Protein AF-A0A2V5WEQ3-F1 (afdb_monomer_lite)

Secondary structure (DSSP, 8-state):
-----------HHHHHHHHHHHHHHHHHTT-SS--HHHHHH-EEEEEEE-GGG---SS-SS---EEEEEE--TTSS-HHHHHHHHHHHHHHHHHHHHHHHTTTS-EEEEEEE--THHHHHHTS--

Structure (mmCIF, N/CA/C/O backbone):
data_AF-A0A2V5WEQ3-F1
#
_entry.id   AF-A0A2V5WEQ3-F1
#
loop_
_atom_site.group_PDB
_atom_site.id
_atom_site.type_symbol
_atom_site.label_atom_id
_atom_site.label_alt_id
_atom_site.label_comp_id
_atom_site.label_asym_id
_atom_site.label_entity_id
_atom_site.label_seq_id
_atom_site.pdbx_PDB_ins_code
_atom_site.Cartn_x
_atom_site.Cartn_y
_atom_site.Cartn_z
_atom_site.occupancy
_atom_site.B_iso_or_equiv
_atom_site.auth_seq_id
_atom_site.auth_comp_id
_atom_site.auth_asym_id
_atom_site.auth_atom_id
_atom_site.pdbx_PDB_model_num
ATOM 1 N N . MET A 1 1 ? -6.989 -34.046 -23.656 1.00 43.94 1 MET A N 1
ATOM 2 C CA . MET A 1 1 ? -6.744 -32.588 -23.716 1.00 43.94 1 MET A CA 1
ATOM 3 C C . MET A 1 1 ? -6.911 -32.026 -22.307 1.00 43.94 1 MET A C 1
ATOM 5 O O . MET A 1 1 ? -8.020 -31.706 -21.907 1.00 43.94 1 MET A O 1
ATOM 9 N N . PHE A 1 2 ? -5.841 -32.025 -21.506 1.00 36.19 2 PHE A N 1
ATOM 10 C CA . PHE A 1 2 ? -5.886 -31.591 -20.106 1.00 36.19 2 PHE A CA 1
ATOM 11 C C . PHE A 1 2 ? -5.481 -30.119 -20.015 1.00 36.19 2 PHE A C 1
ATOM 13 O O . PHE A 1 2 ? -4.351 -29.752 -20.325 1.00 36.19 2 PHE A O 1
ATOM 20 N N . ARG A 1 3 ? -6.432 -29.266 -19.622 1.00 42.19 3 ARG A N 1
ATOM 21 C CA . ARG A 1 3 ? -6.190 -27.858 -19.302 1.00 42.19 3 ARG A CA 1
ATOM 22 C C . ARG A 1 3 ? -5.325 -27.823 -18.041 1.00 42.19 3 ARG A C 1
ATOM 24 O O . ARG A 1 3 ? -5.825 -28.099 -16.955 1.00 42.19 3 ARG A O 1
ATOM 31 N N . HIS A 1 4 ? -4.042 -27.494 -18.192 1.00 40.62 4 HIS A N 1
ATOM 32 C CA . HIS A 1 4 ? -3.181 -27.111 -17.078 1.00 40.62 4 HIS A CA 1
ATOM 33 C C . HIS A 1 4 ? -3.816 -25.903 -16.381 1.00 40.62 4 HIS A C 1
ATOM 35 O O . HIS A 1 4 ? -3.666 -24.766 -16.825 1.00 40.62 4 HIS A O 1
ATOM 41 N N . GLN A 1 5 ? -4.553 -26.138 -15.296 1.00 37.97 5 GLN A N 1
ATOM 42 C CA . GLN A 1 5 ? -4.750 -25.096 -14.303 1.00 37.97 5 GLN A CA 1
ATOM 43 C C . GLN A 1 5 ? -3.372 -24.853 -13.691 1.00 37.97 5 GLN A C 1
ATOM 45 O O . GLN A 1 5 ? -2.889 -25.651 -12.892 1.00 37.97 5 GLN A O 1
ATOM 50 N N . GLN A 1 6 ? -2.697 -23.794 -14.137 1.00 42.03 6 GLN A N 1
ATOM 51 C CA . GLN A 1 6 ? -1.546 -23.262 -13.425 1.00 42.03 6 GLN A CA 1
ATOM 52 C C . GLN A 1 6 ? -2.043 -22.843 -12.042 1.00 42.03 6 GLN A C 1
ATOM 54 O O . GLN A 1 6 ? -2.636 -21.779 -11.871 1.00 42.03 6 GLN A O 1
ATOM 59 N N . THR A 1 7 ? -1.822 -23.695 -11.049 1.00 36.59 7 THR A N 1
ATOM 60 C CA . THR A 1 7 ? -1.849 -23.299 -9.650 1.00 36.59 7 THR A CA 1
ATOM 61 C C . THR A 1 7 ? -0.732 -22.278 -9.472 1.00 36.59 7 THR A C 1
ATOM 63 O O . THR A 1 7 ? 0.437 -22.614 -9.292 1.00 36.59 7 THR A O 1
ATOM 66 N N . LEU A 1 8 ? -1.084 -20.996 -9.598 1.00 46.38 8 LEU A N 1
ATOM 67 C CA . LEU A 1 8 ? -0.246 -19.872 -9.201 1.00 46.38 8 LEU A CA 1
ATOM 68 C C . LEU A 1 8 ? -0.011 -20.000 -7.693 1.00 46.38 8 LEU A C 1
ATOM 70 O O . LEU A 1 8 ? -0.741 -19.426 -6.889 1.00 46.38 8 LEU A O 1
ATOM 74 N N . SER A 1 9 ? 0.983 -20.796 -7.299 1.00 43.06 9 SER A N 1
ATOM 75 C CA . SER A 1 9 ? 1.495 -20.799 -5.934 1.00 43.06 9 SER A CA 1
ATOM 76 C C . SER A 1 9 ? 1.871 -19.354 -5.614 1.00 43.06 9 SER A C 1
ATOM 78 O O . SER A 1 9 ? 2.779 -18.803 -6.241 1.00 43.06 9 SER A O 1
ATOM 80 N N . ARG A 1 10 ? 1.114 -18.689 -4.727 1.00 54.09 10 ARG A N 1
ATOM 81 C CA . ARG A 1 10 ? 1.452 -17.336 -4.263 1.00 54.09 10 ARG A CA 1
ATOM 82 C C . ARG A 1 10 ? 2.806 -17.466 -3.576 1.00 54.09 10 ARG A C 1
ATOM 84 O O . ARG A 1 10 ? 2.860 -18.093 -2.518 1.00 54.09 10 ARG A O 1
ATOM 91 N N . PRO A 1 11 ? 3.895 -16.910 -4.131 1.00 62.41 11 PRO A N 1
ATOM 92 C CA . PRO A 1 11 ? 5.180 -17.033 -3.472 1.00 62.41 11 PRO A CA 1
ATOM 93 C C . PRO A 1 11 ? 5.077 -16.354 -2.102 1.00 62.41 11 PRO A C 1
ATOM 95 O O . PRO A 1 11 ? 4.369 -15.352 -1.954 1.00 62.41 11 PRO A O 1
ATOM 98 N N . ALA A 1 12 ? 5.763 -16.893 -1.091 1.00 63.97 12 ALA A N 1
ATOM 99 C CA . ALA A 1 12 ? 5.745 -16.361 0.278 1.00 63.97 12 ALA A CA 1
ATOM 100 C C . ALA A 1 12 ? 6.050 -14.847 0.328 1.00 63.97 12 ALA A C 1
ATOM 102 O O . ALA A 1 12 ? 5.527 -14.117 1.172 1.00 63.97 12 ALA A O 1
ATOM 103 N N . SER A 1 13 ? 6.815 -14.356 -0.650 1.00 75.62 13 SER A N 1
ATOM 104 C CA . SER A 1 13 ? 7.113 -12.943 -0.869 1.00 75.62 13 SER A CA 1
ATOM 105 C C . SER A 1 13 ? 5.872 -12.092 -1.208 1.00 75.62 13 SER A C 1
ATOM 107 O O . SER A 1 13 ? 5.751 -10.978 -0.709 1.00 75.62 13 SER A O 1
ATOM 109 N N . THR A 1 14 ? 4.874 -12.629 -1.926 1.00 81.75 14 THR A N 1
ATOM 110 C CA . THR A 1 14 ? 3.596 -11.940 -2.241 1.00 81.75 14 THR A CA 1
ATOM 111 C C . THR A 1 14 ? 2.716 -11.770 -1.018 1.00 81.75 14 THR A C 1
ATOM 113 O O . THR A 1 14 ? 2.077 -10.734 -0.848 1.00 81.75 14 THR A O 1
ATOM 116 N N . VAL A 1 15 ? 2.675 -12.778 -0.146 1.00 86.94 15 VAL A N 1
ATOM 117 C CA . VAL A 1 15 ? 1.943 -12.682 1.122 1.00 86.94 15 VAL A CA 1
ATOM 118 C C . VAL A 1 15 ? 2.590 -11.641 2.029 1.00 86.94 15 VAL A C 1
ATOM 120 O O . VAL A 1 15 ? 1.881 -10.833 2.623 1.00 86.94 15 VAL A O 1
ATOM 123 N N . ARG A 1 16 ? 3.926 -11.624 2.096 1.00 90.25 16 ARG A N 1
ATOM 124 C CA . ARG A 1 16 ? 4.660 -10.634 2.884 1.00 90.25 16 ARG A CA 1
ATOM 125 C C . ARG A 1 16 ? 4.444 -9.216 2.356 1.00 90.25 16 ARG A C 1
ATOM 127 O O . ARG A 1 16 ? 4.020 -8.375 3.132 1.00 90.25 16 ARG A O 1
ATOM 134 N N . LEU A 1 17 ? 4.635 -8.975 1.055 1.00 89.00 17 LEU A N 1
ATOM 135 C CA . LEU A 1 17 ? 4.412 -7.661 0.439 1.00 89.00 17 LEU A CA 1
ATOM 136 C C . LEU A 1 17 ? 3.003 -7.127 0.729 1.00 89.00 17 LEU A C 1
ATOM 138 O O . LEU A 1 17 ? 2.857 -5.995 1.173 1.00 89.00 17 LEU A O 1
ATOM 142 N N . ALA A 1 18 ? 1.974 -7.955 0.516 1.00 89.94 18 ALA A N 1
ATOM 143 C CA . ALA A 1 18 ? 0.594 -7.567 0.793 1.00 89.94 18 ALA A CA 1
ATOM 144 C C . ALA A 1 18 ? 0.394 -7.182 2.267 1.00 89.94 18 ALA A C 1
ATOM 146 O O . ALA A 1 18 ? -0.201 -6.146 2.544 1.00 89.94 18 ALA A O 1
ATOM 147 N N . ARG A 1 19 ? 0.925 -7.988 3.198 1.00 91.94 19 ARG A N 1
ATOM 148 C CA . ARG A 1 19 ? 0.811 -7.742 4.639 1.00 91.94 19 ARG A CA 1
ATOM 149 C C . ARG A 1 19 ? 1.480 -6.433 5.050 1.00 91.94 19 ARG A C 1
ATOM 151 O O . ARG A 1 19 ? 0.820 -5.614 5.680 1.00 91.94 19 ARG A O 1
ATOM 158 N N . GLU A 1 20 ? 2.747 -6.237 4.688 1.00 93.50 20 GLU A N 1
ATOM 159 C CA . GLU A 1 20 ? 3.496 -5.025 5.058 1.00 93.50 20 GLU A CA 1
ATOM 160 C C . GLU A 1 20 ? 2.773 -3.768 4.558 1.00 93.50 20 GLU A C 1
ATOM 162 O O . GLU A 1 20 ? 2.595 -2.814 5.305 1.00 93.50 20 GLU A O 1
ATOM 167 N N . LEU A 1 21 ? 2.245 -3.796 3.331 1.00 92.62 21 LEU A N 1
ATOM 168 C CA . LEU A 1 21 ? 1.527 -2.651 2.771 1.00 92.62 21 LEU A CA 1
ATOM 169 C C . LEU A 1 21 ? 0.192 -2.380 3.466 1.00 92.62 21 LEU A C 1
ATOM 171 O O . LEU A 1 21 ? -0.127 -1.224 3.726 1.00 92.62 21 LEU A O 1
ATOM 175 N N . THR A 1 22 ? -0.582 -3.415 3.807 1.00 92.56 22 THR A N 1
ATOM 176 C CA . THR A 1 22 ? -1.813 -3.217 4.592 1.00 92.56 22 THR A CA 1
ATOM 177 C C . THR A 1 22 ? -1.528 -2.671 5.991 1.00 92.56 22 THR A C 1
ATOM 179 O O . THR A 1 22 ? -2.290 -1.845 6.488 1.00 92.56 22 THR A O 1
ATOM 182 N N . MET A 1 23 ? -0.419 -3.084 6.612 1.00 93.50 23 MET A N 1
ATOM 183 C CA . MET A 1 23 ? -0.024 -2.600 7.935 1.00 93.50 23 MET A CA 1
ATOM 184 C C . MET A 1 23 ? 0.489 -1.160 7.887 1.00 93.50 23 MET A C 1
ATOM 186 O O . MET A 1 23 ? 0.107 -0.374 8.748 1.00 93.50 23 MET A O 1
ATOM 190 N N . ALA A 1 24 ? 1.265 -0.789 6.864 1.00 93.56 24 ALA A N 1
ATOM 191 C CA . ALA A 1 24 ? 1.716 0.587 6.654 1.00 93.56 24 ALA A CA 1
ATOM 192 C C . ALA A 1 24 ? 0.531 1.553 6.494 1.00 93.56 24 ALA A C 1
ATOM 194 O O . ALA A 1 24 ? 0.509 2.622 7.097 1.00 93.56 24 ALA A O 1
ATOM 195 N N . VAL A 1 25 ? -0.505 1.152 5.745 1.00 91.56 25 VAL A N 1
ATOM 196 C CA . VAL A 1 25 ? -1.735 1.953 5.612 1.00 91.56 25 VAL A CA 1
ATOM 197 C C . VAL A 1 25 ? -2.438 2.127 6.961 1.00 91.56 25 VAL A C 1
ATOM 199 O O . VAL A 1 25 ? -2.796 3.245 7.312 1.00 91.56 25 VAL A O 1
ATOM 202 N N . LEU A 1 26 ? -2.603 1.053 7.739 1.00 91.06 26 LEU A N 1
ATOM 203 C CA . LEU A 1 26 ? -3.227 1.131 9.066 1.00 91.06 26 LEU A CA 1
ATOM 204 C C . LEU A 1 26 ? -2.428 2.008 10.036 1.00 91.06 26 LEU A C 1
ATOM 206 O O . LEU A 1 26 ? -3.011 2.815 10.756 1.00 91.06 26 LEU A O 1
ATOM 210 N N . SER A 1 27 ? -1.103 1.873 10.025 1.00 91.06 27 SER A N 1
ATOM 211 C CA . SER A 1 27 ? -0.193 2.694 10.825 1.00 91.06 27 SER A CA 1
ATOM 212 C C . SER A 1 27 ? -0.350 4.179 10.486 1.00 91.06 27 SER A C 1
ATOM 214 O O . SER A 1 27 ? -0.552 4.997 11.382 1.00 91.06 27 SER A O 1
ATOM 216 N N . ALA A 1 28 ? -0.356 4.517 9.192 1.00 90.81 28 ALA A N 1
ATOM 217 C CA . ALA A 1 28 ? -0.529 5.889 8.725 1.00 90.81 28 ALA A CA 1
ATOM 218 C C . ALA A 1 28 ? -1.897 6.480 9.101 1.00 90.81 28 ALA A C 1
ATOM 220 O O . ALA A 1 28 ? -1.986 7.665 9.396 1.00 90.81 28 ALA A O 1
ATOM 221 N N . GLU A 1 29 ? -2.952 5.663 9.151 1.00 87.69 29 GLU A N 1
ATOM 222 C CA . GLU A 1 29 ? -4.284 6.073 9.625 1.00 87.69 29 GLU A CA 1
ATOM 223 C C . GLU A 1 29 ? -4.382 6.197 11.161 1.00 87.69 29 GLU A C 1
ATOM 225 O O . GLU A 1 29 ? -5.470 6.391 11.704 1.00 87.69 29 GLU A O 1
ATOM 230 N N . GLY A 1 30 ? -3.265 6.071 11.886 1.00 88.38 30 GLY A N 1
ATOM 231 C CA . GLY A 1 30 ? -3.214 6.173 13.346 1.00 88.38 30 GLY A CA 1
ATOM 232 C C . GLY A 1 30 ? -3.679 4.910 14.079 1.00 88.38 30 GLY A C 1
ATOM 233 O O . GLY A 1 30 ? -3.892 4.936 15.293 1.00 88.38 30 GLY A O 1
ATOM 234 N N . VAL A 1 31 ? -3.832 3.781 13.380 1.00 88.31 31 VAL A N 1
ATOM 235 C CA . VAL A 1 31 ? -4.258 2.505 13.970 1.00 88.31 31 VAL A CA 1
ATOM 236 C C . VAL A 1 31 ? -3.041 1.750 14.515 1.00 88.31 31 VAL A C 1
ATOM 238 O O . VAL A 1 31 ? -2.561 0.784 13.925 1.00 88.31 31 VAL A O 1
ATOM 241 N N . ALA A 1 32 ? -2.556 2.165 15.688 1.00 83.12 32 ALA A N 1
ATOM 242 C CA . ALA A 1 32 ? -1.384 1.560 16.334 1.00 83.12 32 ALA A CA 1
ATOM 243 C C . ALA A 1 32 ? -1.582 0.082 16.736 1.00 83.12 32 ALA A C 1
ATOM 245 O O . ALA A 1 32 ? -0.624 -0.683 16.822 1.00 83.12 32 ALA A O 1
ATOM 246 N N . THR A 1 33 ? -2.821 -0.348 16.999 1.00 88.31 33 THR A N 1
ATOM 247 C CA . THR A 1 33 ? -3.142 -1.744 17.344 1.00 88.31 33 THR A CA 1
ATOM 248 C C . THR A 1 33 ? -4.390 -2.203 16.585 1.00 88.31 33 THR A C 1
ATOM 250 O O . THR A 1 33 ? -5.517 -1.995 17.045 1.00 88.31 33 THR A O 1
ATOM 253 N N . PRO A 1 34 ? -4.223 -2.811 15.395 1.00 87.75 34 PRO A N 1
ATOM 254 C CA . PRO A 1 34 ? -5.348 -3.233 14.570 1.00 87.75 34 PRO A CA 1
ATOM 255 C C . PRO A 1 34 ? -6.201 -4.324 15.229 1.00 87.75 34 PRO A C 1
ATOM 257 O O . PRO A 1 34 ? -5.810 -5.485 15.318 1.00 87.75 34 PRO A O 1
ATOM 260 N N . GLY A 1 35 ? -7.409 -3.958 15.661 1.00 87.75 35 GLY A N 1
ATOM 261 C CA . GLY A 1 35 ? -8.438 -4.929 16.046 1.00 87.75 35 GLY A CA 1
ATOM 262 C C . GLY A 1 35 ? -9.004 -5.744 14.863 1.00 87.75 35 GLY A C 1
ATOM 263 O O . GLY A 1 35 ? -8.744 -5.421 13.699 1.00 87.75 35 GLY A O 1
ATOM 264 N N . PRO A 1 36 ? -9.849 -6.761 15.134 1.00 88.88 36 PRO A N 1
ATOM 265 C CA . PRO A 1 36 ? -10.392 -7.666 14.113 1.00 88.88 36 PRO A CA 1
ATOM 266 C C . PRO A 1 36 ? -11.107 -6.979 12.945 1.00 88.88 36 PRO A C 1
ATOM 268 O O . PRO A 1 36 ? -11.075 -7.488 11.830 1.00 88.88 36 PRO A O 1
ATOM 271 N N . PHE A 1 37 ? -11.741 -5.830 13.186 1.00 83.81 37 PHE A N 1
ATOM 272 C CA . PHE A 1 37 ? -12.401 -5.038 12.148 1.00 83.81 37 PHE A CA 1
ATOM 273 C C . PHE A 1 37 ? -11.403 -4.502 11.107 1.00 83.81 37 PHE A C 1
ATOM 275 O O . PHE A 1 37 ? -11.574 -4.736 9.914 1.00 83.81 37 PHE A O 1
ATOM 282 N N . HIS A 1 38 ? -10.322 -3.855 11.554 1.00 86.62 38 HIS A N 1
ATOM 283 C CA . HIS A 1 38 ? -9.277 -3.329 10.669 1.00 86.62 38 HIS A CA 1
ATOM 284 C C . HIS A 1 38 ? -8.638 -4.450 9.842 1.00 86.62 38 HIS A C 1
ATOM 286 O O . HIS A 1 38 ? -8.500 -4.341 8.629 1.00 86.62 38 HIS A O 1
ATOM 292 N N . LEU A 1 39 ? -8.313 -5.568 10.498 1.00 88.50 39 LEU A N 1
ATOM 293 C CA . LEU A 1 39 ? -7.636 -6.700 9.865 1.00 88.50 39 LEU A CA 1
ATOM 294 C C . LEU A 1 39 ? -8.486 -7.413 8.808 1.00 88.50 39 LEU A C 1
ATOM 296 O O . LEU A 1 39 ? -7.934 -7.989 7.875 1.00 88.50 39 LEU A O 1
ATOM 300 N N . LYS A 1 40 ? -9.814 -7.413 8.957 1.00 85.94 40 LYS A N 1
ATOM 301 C CA . LYS A 1 40 ? -10.722 -8.060 7.998 1.00 85.94 40 LYS A CA 1
ATOM 302 C C . LYS A 1 40 ? -11.032 -7.189 6.792 1.00 85.94 40 LYS A C 1
ATOM 304 O O . LYS A 1 40 ? -11.340 -7.729 5.734 1.00 85.94 40 LYS A O 1
ATOM 309 N N . ASN A 1 41 ? -10.963 -5.873 6.960 1.00 81.62 41 ASN A N 1
ATOM 310 C CA . ASN A 1 41 ? -11.474 -4.955 5.960 1.00 81.62 41 ASN A CA 1
ATOM 311 C C . ASN A 1 41 ? -10.357 -4.179 5.227 1.00 81.62 41 ASN A C 1
ATOM 313 O O . ASN A 1 41 ? -10.579 -3.718 4.110 1.00 81.62 41 ASN A O 1
ATOM 317 N N . THR A 1 42 ? -9.136 -4.097 5.764 1.00 88.81 42 THR A N 1
ATOM 318 C CA . THR A 1 42 ? -7.979 -3.571 5.019 1.00 88.81 42 THR A CA 1
ATOM 319 C C . THR A 1 42 ? -7.380 -4.647 4.116 1.00 88.81 42 THR A C 1
ATOM 321 O O . THR A 1 42 ? -7.021 -5.732 4.572 1.00 88.81 42 THR A O 1
ATOM 324 N N . ALA A 1 43 ? -7.239 -4.350 2.825 1.00 87.81 43 ALA A N 1
ATOM 325 C CA . ALA A 1 43 ? -6.823 -5.323 1.818 1.00 87.81 43 ALA A CA 1
ATOM 326 C C . ALA A 1 43 ? -5.761 -4.764 0.866 1.00 87.81 43 ALA A C 1
ATOM 328 O O . ALA A 1 43 ? -5.720 -3.569 0.592 1.00 87.81 43 ALA A O 1
ATOM 329 N N . ALA A 1 44 ? -4.925 -5.647 0.315 1.00 89.25 44 ALA A N 1
ATOM 330 C CA . ALA A 1 44 ? -4.015 -5.329 -0.782 1.00 89.25 44 ALA A CA 1
ATOM 331 C C . ALA A 1 44 ? -4.253 -6.276 -1.964 1.00 89.25 44 ALA A C 1
ATOM 333 O O . ALA A 1 44 ? -4.141 -7.500 -1.839 1.00 89.25 44 ALA A O 1
ATOM 334 N N . PHE A 1 45 ? -4.544 -5.697 -3.124 1.00 85.44 45 PHE A N 1
ATOM 335 C CA . PHE A 1 45 ? -4.721 -6.392 -4.393 1.00 85.44 45 PHE A CA 1
ATOM 336 C C . PHE A 1 45 ? -3.443 -6.264 -5.211 1.00 85.44 45 PHE A C 1
ATOM 338 O O . PHE A 1 45 ? -2.972 -5.157 -5.456 1.00 85.44 45 PHE A O 1
ATOM 345 N N . ILE A 1 46 ? -2.867 -7.398 -5.611 1.00 83.62 46 ILE A N 1
ATOM 346 C CA . ILE A 1 46 ? -1.625 -7.451 -6.388 1.00 83.62 46 ILE A CA 1
ATOM 347 C C . ILE A 1 46 ? -1.968 -7.942 -7.789 1.00 83.62 46 ILE A C 1
ATOM 349 O O . ILE A 1 46 ? -2.333 -9.103 -7.974 1.00 83.62 46 ILE A O 1
ATOM 353 N N . HIS A 1 47 ? -1.824 -7.061 -8.772 1.00 80.06 47 HIS A N 1
ATOM 354 C CA . HIS A 1 47 ? -2.077 -7.342 -10.179 1.00 80.06 47 HIS A CA 1
ATOM 355 C C . HIS A 1 47 ? -0.753 -7.444 -10.915 1.00 80.06 47 HIS A C 1
ATOM 357 O O . HIS A 1 47 ? 0.019 -6.495 -10.884 1.00 80.06 47 HIS A O 1
ATOM 363 N N . ARG A 1 48 ? -0.500 -8.554 -11.611 1.00 78.25 48 ARG A N 1
ATOM 364 C CA . ARG A 1 48 ? 0.632 -8.670 -12.539 1.00 78.25 48 ARG A CA 1
ATOM 365 C C . ARG A 1 48 ? 0.192 -8.234 -13.930 1.00 78.25 48 ARG A C 1
ATOM 367 O O . ARG A 1 48 ? -0.892 -8.603 -14.370 1.00 78.25 48 ARG A O 1
ATOM 374 N N . MET A 1 49 ? 1.034 -7.484 -14.625 1.00 74.88 49 MET A N 1
ATOM 375 C CA . MET A 1 49 ? 0.756 -6.961 -15.959 1.00 74.88 49 MET A CA 1
ATOM 376 C C . MET A 1 49 ? 1.905 -7.245 -16.921 1.00 74.88 49 MET A C 1
ATOM 378 O O . MET A 1 49 ? 3.067 -7.343 -16.520 1.00 74.88 49 MET A O 1
ATOM 382 N N . ASN A 1 50 ? 1.579 -7.321 -18.212 1.00 75.62 50 ASN A N 1
ATOM 383 C CA . ASN A 1 50 ? 2.578 -7.342 -19.276 1.00 75.62 50 ASN A CA 1
ATOM 384 C C . ASN A 1 50 ? 3.413 -6.039 -19.219 1.00 75.62 50 ASN A C 1
ATOM 386 O O . ASN A 1 50 ? 2.812 -4.966 -19.142 1.00 75.62 50 ASN A O 1
ATOM 390 N N . PRO A 1 51 ? 4.762 -6.088 -19.253 1.00 73.25 51 PRO A N 1
ATOM 391 C CA . PRO A 1 51 ? 5.600 -4.885 -19.280 1.00 73.25 51 PRO A CA 1
ATOM 392 C C . PRO A 1 51 ? 5.257 -3.901 -20.405 1.00 73.25 51 PRO A C 1
ATOM 394 O O . PRO A 1 51 ? 5.307 -2.696 -20.190 1.00 73.25 51 PRO A O 1
ATOM 397 N N . HIS A 1 52 ? 4.820 -4.407 -21.560 1.00 79.56 52 HIS A N 1
ATOM 398 C CA . HIS A 1 52 ? 4.401 -3.600 -22.710 1.00 79.56 52 HIS A CA 1
ATOM 399 C C . HIS A 1 52 ? 2.988 -3.014 -22.577 1.00 79.56 52 HIS A C 1
ATOM 401 O O . HIS A 1 52 ? 2.512 -2.369 -23.497 1.00 79.56 52 HIS A O 1
ATOM 407 N N . ALA A 1 53 ? 2.287 -3.256 -21.464 1.00 81.3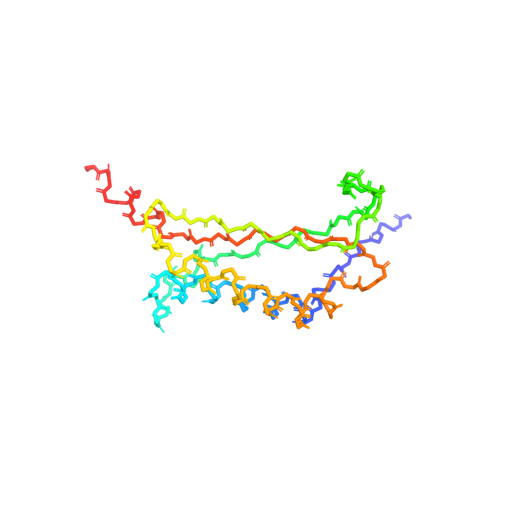1 53 ALA A N 1
ATOM 408 C CA . ALA A 1 53 ? 1.017 -2.591 -21.168 1.00 81.31 53 ALA A CA 1
ATOM 409 C C . ALA A 1 53 ? 1.217 -1.252 -20.432 1.00 81.31 53 ALA A C 1
ATOM 411 O O . ALA A 1 53 ? 0.244 -0.563 -20.129 1.00 81.31 53 ALA A O 1
ATOM 412 N N . VAL A 1 54 ? 2.463 -0.898 -20.094 1.00 76.25 54 VAL A N 1
ATOM 413 C CA . VAL A 1 54 ? 2.805 0.361 -19.428 1.00 76.25 54 VAL A CA 1
ATOM 414 C C . VAL A 1 54 ? 3.918 1.047 -20.188 1.00 76.25 54 VAL A C 1
ATOM 416 O O . VAL A 1 54 ? 5.048 0.565 -20.257 1.00 76.25 54 VAL A O 1
ATOM 419 N N . HIS A 1 55 ? 3.589 2.236 -20.664 1.00 80.06 55 HIS A N 1
ATOM 420 C CA . HIS A 1 55 ? 4.495 3.115 -21.375 1.00 80.06 55 HIS A CA 1
ATOM 421 C C . HIS A 1 55 ? 4.807 4.317 -20.482 1.00 80.06 55 HIS A C 1
ATOM 423 O O . HIS A 1 55 ? 3.951 4.783 -19.724 1.00 80.06 55 HIS A O 1
ATOM 429 N N . THR A 1 56 ? 6.030 4.826 -20.560 1.00 79.19 56 THR A N 1
ATOM 430 C CA . THR A 1 56 ? 6.337 6.188 -20.112 1.00 79.19 56 THR A CA 1
ATOM 431 C C . THR A 1 56 ? 6.421 7.093 -21.335 1.00 79.19 56 THR A C 1
ATOM 433 O O . THR A 1 56 ? 6.398 6.619 -22.469 1.00 79.19 56 THR A O 1
ATOM 436 N N . ALA A 1 57 ? 6.567 8.402 -21.126 1.00 85.50 57 ALA A N 1
ATOM 437 C CA . ALA A 1 57 ? 6.783 9.331 -22.233 1.00 85.50 57 ALA A CA 1
ATOM 438 C C . ALA A 1 57 ? 8.053 9.020 -23.059 1.00 85.50 57 ALA A C 1
ATOM 440 O O . ALA A 1 57 ? 8.159 9.482 -24.188 1.00 85.50 57 ALA A O 1
ATOM 441 N N . ALA A 1 58 ? 9.008 8.260 -22.506 1.00 84.19 58 ALA A N 1
ATOM 442 C CA . ALA A 1 58 ? 10.299 7.984 -23.136 1.00 84.19 58 ALA A CA 1
ATOM 443 C C . ALA A 1 58 ? 10.465 6.541 -23.641 1.00 84.19 58 ALA A C 1
ATOM 445 O O . ALA A 1 58 ? 11.256 6.319 -24.552 1.00 84.19 58 ALA A O 1
ATOM 446 N N . ILE A 1 59 ? 9.780 5.558 -23.041 1.00 79.88 59 ILE A N 1
ATOM 447 C CA . ILE A 1 59 ? 9.960 4.132 -23.359 1.00 79.88 59 ILE A CA 1
ATOM 448 C C . ILE A 1 59 ? 8.629 3.379 -23.376 1.00 79.88 59 ILE A C 1
ATOM 450 O O . ILE A 1 59 ? 7.727 3.650 -22.582 1.00 79.88 59 ILE A O 1
ATOM 454 N N . ASP A 1 60 ? 8.533 2.385 -24.256 1.00 73.75 60 ASP A N 1
ATOM 455 C CA . ASP A 1 60 ? 7.333 1.582 -24.503 1.00 73.75 60 ASP A CA 1
ATOM 456 C C . ASP A 1 60 ? 7.229 0.305 -23.644 1.00 73.75 60 ASP A C 1
ATOM 458 O O . ASP A 1 60 ? 6.295 -0.484 -23.786 1.00 73.75 60 ASP A O 1
ATOM 462 N N . SER A 1 61 ? 8.196 0.104 -22.751 1.00 68.31 61 SER A N 1
ATOM 463 C CA . SER A 1 61 ? 8.245 -0.995 -21.793 1.00 68.31 61 SER A CA 1
ATOM 464 C C . SER A 1 61 ? 8.926 -0.505 -20.523 1.00 68.31 61 SER A C 1
ATOM 466 O O . SER A 1 61 ? 10.150 -0.383 -20.446 1.00 68.31 61 SER A O 1
ATOM 468 N N . ALA A 1 62 ? 8.128 -0.157 -19.517 1.00 63.22 62 ALA A N 1
ATOM 469 C CA . ALA A 1 62 ? 8.652 0.331 -18.247 1.00 63.22 62 ALA A CA 1
ATOM 470 C C . ALA A 1 62 ? 8.967 -0.831 -17.294 1.00 63.22 62 ALA A C 1
ATOM 472 O O . ALA A 1 62 ? 8.229 -1.804 -17.249 1.00 63.22 62 ALA A O 1
ATOM 473 N N . ARG A 1 63 ? 10.016 -0.714 -16.466 1.00 73.12 63 ARG A N 1
ATOM 474 C CA . ARG A 1 63 ? 10.197 -1.509 -15.233 1.00 73.12 63 ARG A CA 1
ATOM 475 C C . ARG A 1 63 ? 9.778 -0.656 -14.036 1.0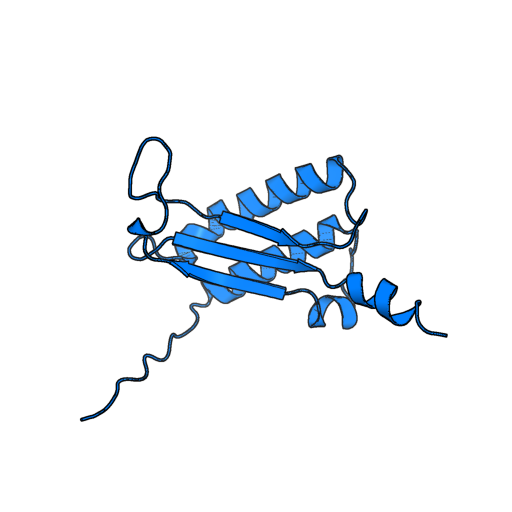0 73.12 63 ARG A C 1
ATOM 477 O O . ARG A 1 63 ? 10.571 0.107 -13.506 1.00 73.12 63 ARG A O 1
ATOM 484 N N . THR A 1 64 ? 8.516 -0.749 -13.653 1.00 74.88 64 THR A N 1
ATOM 485 C CA . THR A 1 64 ? 7.846 0.097 -12.661 1.00 74.88 64 THR A CA 1
ATOM 486 C C . THR A 1 64 ? 6.881 -0.683 -11.762 1.00 74.88 64 THR A C 1
A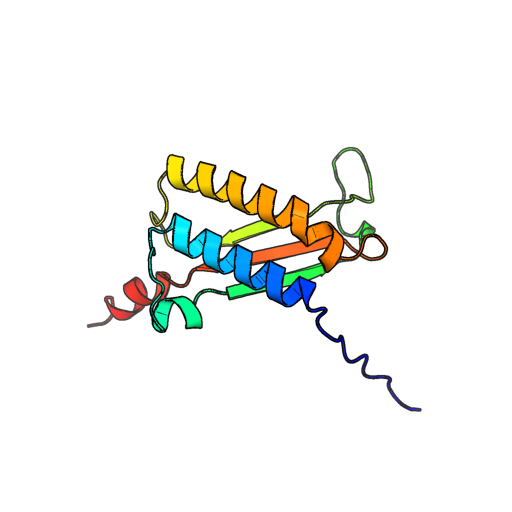TOM 488 O O . THR A 1 64 ? 6.258 -1.669 -12.157 1.00 74.88 64 THR A O 1
ATOM 491 N N . VAL A 1 65 ? 6.736 -0.222 -10.528 1.00 81.25 65 VAL A N 1
ATOM 492 C CA . VAL A 1 65 ? 5.672 -0.660 -9.625 1.00 81.25 65 VAL A CA 1
ATOM 493 C C . VAL A 1 65 ? 4.771 0.535 -9.407 1.00 81.25 65 VAL A C 1
ATOM 495 O O . VAL A 1 65 ? 5.243 1.596 -9.004 1.00 81.25 65 VAL A O 1
ATOM 498 N N . ARG A 1 66 ? 3.472 0.366 -9.659 1.00 84.31 66 ARG A N 1
ATOM 499 C CA . ARG A 1 66 ? 2.486 1.385 -9.310 1.00 84.31 66 ARG A CA 1
ATOM 500 C C . ARG A 1 66 ? 1.750 0.951 -8.058 1.00 84.31 66 ARG A C 1
ATOM 502 O O . ARG A 1 66 ? 1.119 -0.101 -8.050 1.00 84.31 66 ARG A O 1
ATOM 509 N N . VAL A 1 67 ? 1.797 1.790 -7.030 1.00 87.94 67 VAL A N 1
ATOM 510 C CA . VAL A 1 67 ? 0.982 1.625 -5.827 1.00 87.94 67 VAL A CA 1
ATOM 511 C C . VAL A 1 67 ? -0.104 2.688 -5.821 1.00 87.94 67 VAL A C 1
ATOM 513 O O . VAL A 1 67 ? 0.163 3.869 -6.025 1.00 87.94 67 VAL A O 1
ATOM 516 N N . GLN A 1 68 ? -1.336 2.257 -5.600 1.00 89.38 68 GLN A N 1
ATOM 517 C CA . GLN A 1 68 ? -2.487 3.107 -5.368 1.00 89.38 68 GLN A CA 1
ATOM 518 C C . GLN A 1 68 ? -3.044 2.785 -3.987 1.00 89.38 68 GLN A C 1
ATOM 520 O O . GLN A 1 68 ? -3.375 1.637 -3.701 1.00 89.38 68 GLN A O 1
ATOM 525 N N . VAL A 1 69 ? -3.168 3.803 -3.142 1.00 89.62 69 VAL A N 1
ATOM 526 C CA . VAL A 1 69 ? -3.819 3.680 -1.836 1.00 89.62 69 VAL A CA 1
ATOM 527 C C . VAL A 1 69 ? -5.189 4.340 -1.919 1.00 89.62 69 VAL A C 1
ATOM 529 O O . VAL A 1 69 ? -5.302 5.493 -2.330 1.00 89.62 6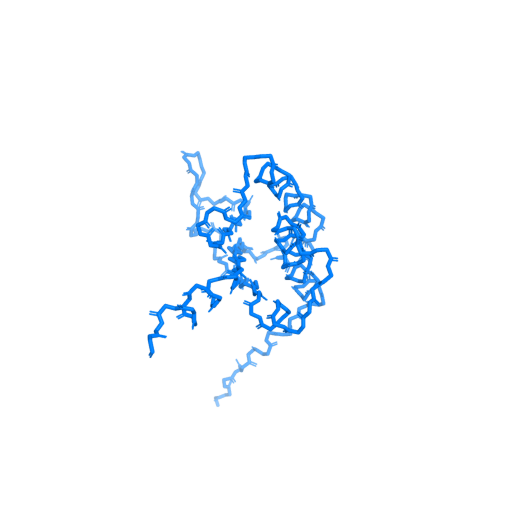9 VAL A O 1
ATOM 532 N N . ILE A 1 70 ? -6.227 3.598 -1.548 1.00 87.25 70 ILE A N 1
ATOM 533 C CA . ILE A 1 70 ? -7.603 4.074 -1.432 1.00 87.25 70 ILE A CA 1
ATOM 534 C C . ILE A 1 70 ? -7.941 4.106 0.055 1.00 87.25 70 ILE A C 1
ATOM 536 O O . ILE A 1 70 ? -7.865 3.083 0.735 1.00 87.25 70 ILE A O 1
ATOM 540 N N . LYS A 1 71 ? -8.310 5.288 0.544 1.00 80.31 71 LYS A N 1
ATOM 541 C CA . LYS A 1 71 ? -8.597 5.564 1.953 1.00 80.31 71 LYS A CA 1
ATOM 542 C C . LYS A 1 71 ? -9.871 6.398 2.098 1.00 80.31 71 LYS A C 1
ATOM 544 O O . LYS A 1 71 ? -10.281 7.032 1.116 1.00 80.31 71 LYS A O 1
ATOM 549 N N . PRO A 1 72 ? -10.476 6.460 3.294 1.00 78.56 72 PRO A N 1
ATOM 550 C CA . PRO A 1 72 ? -11.574 7.381 3.545 1.00 78.56 72 PRO A CA 1
ATOM 551 C C . PRO A 1 72 ? -11.167 8.851 3.386 1.00 78.56 72 PRO A C 1
ATOM 553 O O . PRO A 1 72 ? -9.982 9.203 3.530 1.00 78.56 72 PRO A O 1
ATOM 556 N N . PRO A 1 73 ? -12.141 9.742 3.131 1.00 79.06 73 PRO A N 1
ATOM 557 C CA . PRO A 1 73 ? -11.903 11.177 3.143 1.00 79.06 73 PRO A CA 1
ATOM 558 C C . PRO A 1 73 ? -11.317 11.597 4.493 1.00 79.06 73 PRO A C 1
ATOM 560 O O . PRO A 1 73 ? -11.693 11.062 5.531 1.00 79.06 73 PRO A O 1
ATOM 563 N N . ALA A 1 74 ? -10.368 12.534 4.475 1.00 82.06 74 ALA A N 1
ATOM 564 C CA . ALA A 1 74 ? -9.697 13.062 5.669 1.00 82.06 74 ALA A CA 1
ATOM 565 C C . ALA A 1 74 ? -8.951 12.043 6.567 1.00 82.06 74 ALA A C 1
ATOM 567 O O . ALA A 1 74 ? -8.385 12.447 7.572 1.00 82.06 74 ALA A O 1
ATOM 568 N N . ALA A 1 75 ? -8.845 10.761 6.186 1.00 83.62 75 ALA A N 1
ATOM 569 C CA . ALA A 1 75 ? -8.165 9.740 6.999 1.00 83.62 75 ALA A CA 1
ATOM 570 C C . ALA A 1 75 ? -6.645 9.938 7.169 1.00 83.62 75 ALA A C 1
ATOM 572 O O . ALA A 1 75 ? -6.042 9.273 7.994 1.00 83.62 75 ALA A O 1
ATOM 573 N N . LEU A 1 76 ? -6.028 10.823 6.376 1.00 87.56 76 LEU A N 1
ATOM 574 C CA . LEU A 1 76 ? -4.605 11.169 6.485 1.00 87.56 76 LEU A CA 1
ATOM 575 C C . LEU A 1 76 ? -4.477 12.677 6.338 1.00 87.56 76 LEU A C 1
ATOM 577 O O . LEU A 1 76 ? -5.094 13.238 5.421 1.00 87.56 76 LEU A O 1
ATOM 581 N N . ASN A 1 77 ? -3.655 13.294 7.184 1.00 89.31 77 ASN A N 1
ATOM 582 C CA . ASN A 1 77 ? -3.173 14.648 6.948 1.00 89.31 77 ASN A CA 1
ATOM 583 C C . ASN A 1 77 ? -1.983 14.631 5.960 1.00 89.31 77 ASN A C 1
ATOM 585 O O . ASN A 1 77 ? -1.544 13.579 5.488 1.00 89.31 77 ASN A O 1
ATOM 589 N N . HIS A 1 78 ? -1.476 15.811 5.606 1.00 90.25 78 HIS A N 1
ATOM 590 C CA . HIS A 1 78 ? -0.387 15.954 4.637 1.00 90.25 78 HIS A CA 1
ATOM 591 C C . HIS A 1 78 ? 0.924 15.275 5.074 1.00 90.25 78 HIS A C 1
ATOM 593 O O . HIS A 1 78 ? 1.621 14.690 4.243 1.00 90.25 78 HIS A O 1
ATOM 599 N N . GLU A 1 79 ? 1.258 15.326 6.362 1.00 92.81 79 GLU A N 1
ATOM 600 C CA . GLU A 1 79 ? 2.466 14.697 6.897 1.00 92.81 79 GLU A CA 1
ATOM 601 C C . GLU A 1 79 ? 2.314 13.174 6.968 1.00 92.81 79 GLU A C 1
ATOM 603 O O . GLU A 1 79 ? 3.215 12.461 6.522 1.00 92.81 79 GLU A O 1
ATOM 608 N N . ASP A 1 80 ? 1.147 12.665 7.378 1.00 89.69 80 ASP A N 1
ATOM 609 C CA . ASP A 1 80 ? 0.865 11.222 7.356 1.00 89.69 80 ASP A CA 1
ATOM 610 C C . ASP A 1 80 ? 0.938 10.674 5.923 1.00 89.69 80 ASP A C 1
ATOM 612 O O . ASP A 1 80 ? 1.471 9.591 5.679 1.00 89.69 80 ASP A O 1
ATOM 616 N N . GLN A 1 81 ? 0.451 11.441 4.939 1.00 91.38 81 GLN A N 1
ATOM 617 C CA . GLN A 1 81 ? 0.524 11.061 3.531 1.00 91.38 81 GLN A CA 1
ATOM 618 C C . GLN A 1 81 ? 1.973 10.976 3.033 1.00 91.38 81 GLN A C 1
ATOM 620 O O . GLN A 1 81 ? 2.319 10.018 2.340 1.00 91.38 81 GLN A O 1
ATOM 625 N N . LYS A 1 82 ? 2.833 11.944 3.375 1.00 94.38 82 LYS A N 1
ATOM 626 C CA . LYS A 1 82 ? 4.262 11.888 3.021 1.00 94.38 82 LYS A CA 1
ATOM 627 C C . LYS A 1 82 ? 4.951 10.690 3.658 1.00 94.38 82 LYS A C 1
ATOM 629 O O . LYS A 1 82 ? 5.711 9.993 2.985 1.00 94.38 82 LYS A O 1
ATOM 634 N N . GLN A 1 83 ? 4.678 10.454 4.939 1.00 92.81 83 GLN A N 1
ATOM 635 C CA . GLN A 1 83 ? 5.271 9.347 5.671 1.00 92.81 83 GLN A CA 1
ATOM 636 C C . GLN A 1 83 ? 4.830 8.002 5.081 1.00 92.81 83 GLN A C 1
ATOM 638 O O . GLN A 1 83 ? 5.674 7.140 4.841 1.00 92.81 83 GLN A O 1
ATOM 643 N N . LEU A 1 84 ? 3.549 7.859 4.729 1.00 93.06 84 LEU A N 1
ATOM 644 C CA . LEU A 1 84 ? 3.038 6.671 4.049 1.00 93.06 84 LEU A CA 1
ATOM 645 C C . LEU A 1 84 ? 3.700 6.462 2.682 1.00 93.06 84 LEU A C 1
ATOM 647 O O . LEU A 1 84 ? 4.079 5.341 2.351 1.00 93.06 84 LEU A O 1
ATOM 651 N N . VAL A 1 85 ? 3.869 7.521 1.880 1.00 94.00 85 VAL A N 1
ATOM 652 C CA . VAL A 1 85 ? 4.562 7.424 0.582 1.00 94.00 85 VAL A CA 1
ATOM 653 C C . VAL A 1 85 ? 5.992 6.925 0.768 1.00 94.00 85 VAL A C 1
ATOM 655 O O . VAL A 1 85 ? 6.428 6.037 0.030 1.00 94.00 85 VAL A O 1
ATOM 658 N N . LYS A 1 86 ? 6.712 7.452 1.763 1.00 95.31 86 LYS A N 1
ATOM 659 C CA . LYS A 1 86 ? 8.066 7.003 2.094 1.00 95.31 86 LYS A CA 1
ATOM 660 C C . LYS A 1 86 ? 8.083 5.518 2.467 1.00 95.31 86 LYS A C 1
ATOM 662 O O . LYS A 1 86 ? 8.806 4.746 1.843 1.00 95.31 86 LYS A O 1
ATOM 667 N N . GLU A 1 87 ? 7.252 5.110 3.419 1.00 94.88 87 GLU A N 1
ATOM 668 C CA . GLU A 1 87 ? 7.214 3.736 3.929 1.00 94.88 87 GLU A CA 1
ATOM 669 C C . GLU A 1 87 ? 6.811 2.723 2.846 1.00 94.88 87 GLU A C 1
ATOM 671 O O . GLU A 1 87 ? 7.471 1.701 2.659 1.00 94.88 87 GLU A O 1
ATOM 676 N N . VAL A 1 88 ? 5.789 3.035 2.043 1.00 92.94 88 VAL A N 1
ATOM 677 C CA . VAL A 1 88 ? 5.383 2.205 0.897 1.00 92.94 88 VAL A CA 1
ATOM 678 C C . VAL A 1 88 ? 6.519 2.069 -0.116 1.00 92.94 88 VAL A C 1
ATOM 680 O O . VAL A 1 88 ? 6.738 0.978 -0.648 1.00 92.94 88 VAL A O 1
ATOM 683 N N . THR A 1 89 ? 7.256 3.151 -0.380 1.00 91.31 89 THR A N 1
ATOM 684 C CA . THR A 1 89 ? 8.402 3.126 -1.300 1.00 91.31 89 THR A CA 1
ATOM 685 C C . THR A 1 89 ? 9.498 2.198 -0.784 1.00 91.31 89 THR A C 1
ATOM 687 O O . THR A 1 89 ? 10.010 1.378 -1.545 1.00 91.31 89 THR A O 1
ATOM 690 N N . GLU A 1 90 ? 9.816 2.269 0.508 1.00 94.00 90 GLU A N 1
ATOM 691 C CA . GLU A 1 90 ? 10.809 1.405 1.154 1.00 94.00 90 GLU A CA 1
ATOM 692 C C . GLU A 1 90 ? 10.383 -0.073 1.129 1.00 94.00 90 GLU A C 1
ATOM 694 O O . GLU A 1 90 ? 11.155 -0.938 0.703 1.00 94.00 90 GLU A O 1
ATOM 699 N N . ILE A 1 91 ? 9.126 -0.372 1.482 1.00 91.88 91 ILE A N 1
ATOM 700 C CA . ILE A 1 91 ? 8.564 -1.731 1.433 1.00 91.88 91 ILE A CA 1
ATOM 701 C C . ILE A 1 91 ? 8.661 -2.308 0.016 1.00 91.88 91 ILE A C 1
ATOM 703 O O . ILE A 1 91 ? 9.106 -3.445 -0.172 1.00 91.88 91 ILE A O 1
ATOM 707 N N . VAL A 1 92 ? 8.259 -1.537 -1.000 1.00 88.25 92 VAL A N 1
ATOM 708 C CA . VAL A 1 92 ? 8.296 -1.975 -2.401 1.00 88.25 92 VAL A CA 1
ATOM 709 C C . VAL A 1 92 ? 9.727 -2.130 -2.904 1.00 88.25 92 VAL A C 1
ATOM 711 O O . VAL A 1 92 ? 9.997 -3.090 -3.623 1.00 88.25 92 VAL A O 1
ATOM 714 N N . ALA A 1 93 ? 10.654 -1.251 -2.526 1.00 86.88 93 ALA A N 1
ATOM 715 C CA . ALA A 1 93 ? 12.054 -1.365 -2.926 1.00 86.88 93 ALA A CA 1
ATOM 716 C C . ALA A 1 93 ? 12.691 -2.669 -2.417 1.00 86.88 93 ALA A C 1
ATOM 718 O O . ALA A 1 93 ? 13.424 -3.328 -3.155 1.00 86.88 93 ALA A O 1
ATOM 719 N N . ILE A 1 94 ? 12.366 -3.076 -1.186 1.00 87.00 94 ILE A N 1
ATOM 720 C CA . ILE A 1 94 ? 12.913 -4.289 -0.562 1.00 87.00 94 ILE A CA 1
ATOM 721 C C . ILE A 1 94 ? 12.200 -5.548 -1.070 1.00 87.00 94 ILE A C 1
ATOM 723 O O . ILE A 1 94 ? 12.837 -6.529 -1.457 1.00 87.00 94 ILE A O 1
ATOM 727 N N . LEU A 1 95 ? 10.864 -5.552 -1.054 1.00 85.19 95 LEU A N 1
ATOM 728 C CA . LEU A 1 95 ? 10.074 -6.761 -1.297 1.00 85.19 95 LEU A CA 1
ATOM 729 C C . LEU A 1 95 ? 9.598 -6.895 -2.743 1.00 85.19 95 LEU A C 1
ATOM 731 O O . LEU A 1 95 ? 9.432 -8.018 -3.219 1.00 85.19 95 LEU A O 1
ATOM 735 N N . GLY A 1 96 ? 9.389 -5.793 -3.461 1.00 75.75 96 GLY A N 1
ATOM 736 C CA . GLY A 1 96 ? 8.904 -5.776 -4.845 1.00 75.75 96 GLY A CA 1
ATOM 737 C C . GLY A 1 96 ? 9.757 -6.632 -5.788 1.00 75.75 96 GLY A C 1
ATOM 738 O O . GLY A 1 96 ? 9.216 -7.562 -6.392 1.00 75.75 96 GLY A O 1
ATOM 739 N N . PRO A 1 97 ? 11.083 -6.428 -5.858 1.00 72.94 97 PRO A N 1
ATOM 740 C CA . PRO A 1 97 ? 11.990 -7.254 -6.656 1.00 72.94 97 PRO A CA 1
ATOM 741 C C . PRO A 1 97 ? 11.871 -8.772 -6.436 1.00 72.94 97 PRO A C 1
ATOM 743 O O . PRO A 1 97 ? 11.866 -9.551 -7.393 1.00 72.94 97 PRO A O 1
ATOM 746 N N . LEU A 1 98 ? 11.726 -9.193 -5.175 1.00 60.81 98 LEU A N 1
ATOM 747 C CA . LEU A 1 98 ? 11.634 -10.597 -4.744 1.00 60.81 98 LEU A CA 1
ATOM 748 C C . LEU A 1 98 ? 10.241 -11.211 -4.970 1.00 60.81 98 LEU A C 1
ATOM 750 O O . LEU A 1 98 ? 10.054 -12.427 -4.884 1.00 60.81 98 LEU A O 1
ATOM 754 N N . THR A 1 99 ? 9.242 -10.370 -5.217 1.00 55.97 99 THR A N 1
ATOM 755 C CA . THR A 1 99 ? 7.824 -10.749 -5.219 1.00 55.97 99 THR A CA 1
ATOM 756 C C . THR A 1 99 ? 7.204 -10.712 -6.603 1.00 55.97 99 THR A C 1
ATOM 758 O O . THR A 1 99 ? 6.407 -11.579 -6.976 1.00 55.97 99 THR A O 1
ATOM 761 N N . LEU A 1 100 ? 7.571 -9.686 -7.360 1.00 60.09 100 LEU A N 1
ATOM 762 C CA . LEU A 1 100 ? 7.003 -9.384 -8.663 1.00 60.09 100 LEU A CA 1
ATOM 763 C C . LEU A 1 100 ? 7.788 -10.067 -9.787 1.00 60.09 100 LEU A C 1
ATOM 765 O O . LEU A 1 100 ? 7.275 -10.210 -10.886 1.00 60.09 100 LEU A O 1
ATOM 769 N N . GLY A 1 101 ? 8.979 -10.591 -9.476 1.00 52.72 101 GLY A N 1
ATOM 770 C CA . GLY A 1 101 ? 9.803 -11.357 -10.396 1.00 52.72 101 GLY A CA 1
ATOM 771 C C . GLY A 1 101 ? 10.455 -10.460 -11.442 1.00 52.72 101 GLY A C 1
ATOM 772 O O . GLY A 1 101 ? 9.826 -10.028 -12.399 1.00 52.72 101 GLY A O 1
ATOM 773 N N . PHE A 1 102 ? 11.772 -10.282 -11.340 1.00 46.81 102 PHE A N 1
ATOM 774 C CA . PHE A 1 102 ? 12.595 -9.528 -12.300 1.00 46.81 102 PHE A CA 1
ATOM 775 C C . PHE A 1 102 ? 12.512 -9.991 -13.773 1.00 46.81 102 PHE A C 1
ATOM 777 O O . PHE A 1 102 ? 13.085 -9.339 -14.651 1.00 46.81 102 PHE A O 1
ATOM 784 N N . ARG A 1 103 ? 11.830 -11.114 -14.045 1.00 45.00 103 ARG A N 1
ATOM 785 C CA . ARG A 1 103 ? 11.720 -11.754 -15.362 1.00 45.00 103 ARG A CA 1
ATOM 786 C C . ARG A 1 103 ? 10.341 -11.627 -16.017 1.00 45.00 103 ARG A C 1
ATOM 788 O O . ARG A 1 103 ? 10.275 -11.764 -17.229 1.00 45.00 103 ARG A O 1
ATOM 795 N N . HIS A 1 104 ? 9.269 -11.343 -15.271 1.00 39.00 104 HIS A N 1
ATOM 796 C CA . HIS A 1 104 ? 7.913 -11.324 -15.830 1.00 39.00 104 HIS A CA 1
ATOM 797 C C . HIS A 1 104 ? 7.004 -10.325 -15.106 1.00 39.00 104 HIS A C 1
ATOM 799 O O . HIS A 1 104 ? 6.277 -10.689 -14.188 1.00 39.00 104 HIS A O 1
ATOM 805 N N . GLY A 1 105 ? 6.968 -9.096 -15.611 1.00 46.94 105 GLY A N 1
ATOM 806 C CA . GLY A 1 105 ? 5.770 -8.276 -15.483 1.00 46.94 105 GLY A CA 1
ATOM 807 C C . GLY A 1 105 ? 5.727 -7.308 -14.311 1.00 46.94 105 GLY A C 1
ATOM 808 O O . GLY A 1 105 ? 6.088 -7.596 -13.174 1.00 46.94 105 GLY A O 1
ATOM 809 N N . LEU A 1 106 ? 5.232 -6.125 -14.642 1.00 51.34 106 LEU A N 1
ATOM 810 C CA . LEU A 1 106 ? 4.961 -5.029 -13.727 1.00 51.34 106 LEU A CA 1
ATOM 811 C C . LEU A 1 106 ? 3.834 -5.392 -12.793 1.00 51.34 106 LEU A C 1
ATOM 813 O O . LEU A 1 106 ? 3.020 -6.254 -13.120 1.00 51.34 106 LEU A O 1
ATOM 817 N N . SER A 1 107 ? 3.749 -4.723 -11.646 1.00 54.75 107 SER A N 1
ATOM 818 C CA . SER A 1 107 ? 2.579 -4.892 -10.795 1.00 54.75 107 SER A CA 1
ATOM 819 C C . SER A 1 107 ? 1.931 -3.589 -10.391 1.00 54.75 107 SER A C 1
ATOM 821 O O . SER A 1 107 ? 2.597 -2.628 -10.006 1.00 54.75 107 SER A O 1
ATOM 823 N N . TRP A 1 108 ? 0.608 -3.595 -10.503 1.00 52.03 108 TRP A N 1
ATOM 824 C CA . TRP A 1 108 ? -0.248 -2.632 -9.844 1.00 52.03 108 TRP A CA 1
ATOM 825 C C . TRP A 1 108 ? -0.648 -3.196 -8.503 1.00 52.03 108 TRP A C 1
ATOM 827 O O . TRP A 1 108 ? -1.097 -4.339 -8.405 1.00 52.03 108 TRP A O 1
ATOM 837 N N . LEU A 1 109 ? -0.473 -2.380 -7.480 1.00 54.06 109 LEU A N 1
ATOM 838 C CA . LEU A 1 109 ? -0.905 -2.697 -6.146 1.00 54.06 109 LEU A CA 1
ATOM 839 C C . LEU A 1 109 ? -1.959 -1.696 -5.717 1.00 54.06 109 LEU A C 1
ATOM 841 O O . LEU A 1 109 ? -1.681 -0.501 -5.658 1.00 54.06 109 LEU A O 1
ATOM 845 N N . THR A 1 110 ? -3.149 -2.184 -5.398 1.00 56.94 110 THR A N 1
ATOM 846 C CA . THR A 1 110 ? -4.181 -1.366 -4.766 1.00 56.94 110 THR A CA 1
ATOM 847 C C . THR A 1 110 ? -4.263 -1.762 -3.305 1.00 56.94 110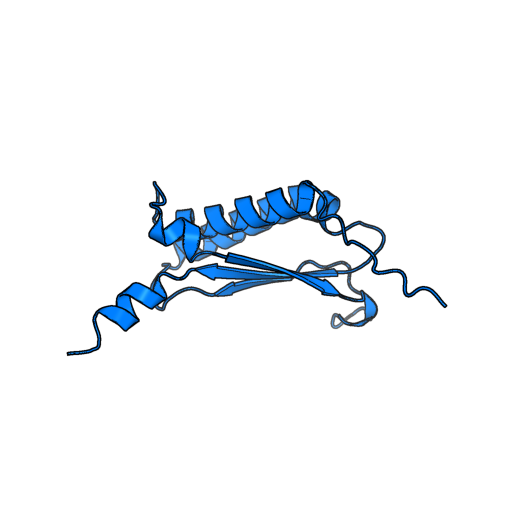 THR A C 1
ATOM 849 O O . THR A 1 110 ? -4.652 -2.886 -3.002 1.00 56.94 110 THR A O 1
ATOM 852 N N . ALA A 1 111 ? -3.883 -0.864 -2.402 1.00 57.94 111 ALA A N 1
ATOM 853 C CA . ALA A 1 111 ? -4.154 -1.009 -0.979 1.00 57.94 111 ALA A CA 1
ATOM 854 C C . ALA A 1 111 ? -5.448 -0.253 -0.656 1.00 57.94 111 ALA A C 1
ATOM 856 O O . ALA A 1 111 ? -5.597 0.913 -1.013 1.00 57.94 111 ALA A O 1
ATOM 857 N N . TYR A 1 112 ? -6.392 -0.933 -0.025 1.00 56.66 112 TYR A N 1
ATOM 858 C CA . TYR A 1 112 ? -7.690 -0.414 0.378 1.00 56.66 112 TYR A CA 1
ATOM 859 C C . TYR A 1 112 ? -7.758 -0.415 1.902 1.00 56.66 112 TYR A C 1
ATOM 861 O O . TYR A 1 112 ? -7.579 -1.471 2.509 1.00 56.66 112 TYR A O 1
ATOM 869 N N . SER A 1 113 ? -8.023 0.743 2.506 1.00 55.12 113 SER A N 1
ATOM 870 C CA . SER A 1 113 ? -8.455 0.824 3.900 1.00 55.12 113 SER A CA 1
ATOM 871 C C . SER A 1 113 ? -9.968 0.968 3.970 1.00 55.12 113 SER A C 1
ATOM 873 O O . SER A 1 113 ? -10.568 1.849 3.350 1.00 55.12 113 SER A O 1
A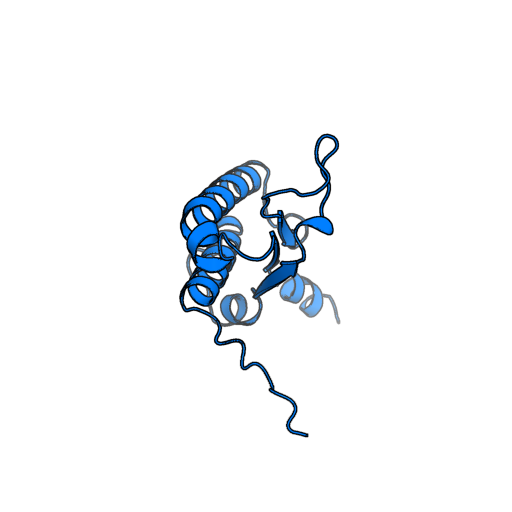TOM 875 N N . ALA A 1 114 ? -10.589 0.111 4.771 1.00 52.25 114 ALA A N 1
ATOM 876 C CA . ALA A 1 114 ? -12.030 0.067 4.951 1.00 52.25 114 ALA A CA 1
ATOM 877 C C . ALA A 1 114 ? -12.553 0.866 6.142 1.00 52.25 114 ALA A C 1
ATOM 879 O O . ALA A 1 114 ? -13.663 0.614 6.615 1.00 52.25 114 ALA A O 1
ATOM 880 N N . SER A 1 115 ? -11.825 1.882 6.598 1.00 50.19 115 SER A N 1
ATOM 881 C CA . SER A 1 115 ? -12.402 2.848 7.539 1.00 50.19 115 SER A CA 1
ATOM 882 C C . SER A 1 115 ? -13.676 3.547 6.984 1.00 50.19 115 SER A C 1
ATOM 884 O O . SER A 1 115 ? -14.374 4.223 7.734 1.00 50.19 115 SER A O 1
ATOM 886 N N . TYR A 1 116 ? -14.049 3.314 5.713 1.00 45.66 116 TYR A N 1
ATOM 887 C CA . TYR A 1 116 ? -15.342 3.667 5.106 1.00 45.66 116 TYR A CA 1
ATOM 888 C C . TYR A 1 116 ? -16.567 3.021 5.776 1.00 45.66 116 TYR A C 1
ATOM 890 O O . TYR A 1 116 ? -17.621 3.653 5.822 1.00 45.66 116 TYR A O 1
ATOM 898 N N . ASP A 1 117 ? -16.468 1.802 6.317 1.00 45.88 117 ASP A N 1
ATOM 899 C CA . ASP A 1 117 ? -17.662 1.095 6.822 1.00 45.88 117 ASP A CA 1
ATOM 900 C C . ASP A 1 117 ? -18.206 1.723 8.126 1.00 45.88 117 ASP A C 1
ATOM 902 O O . ASP A 1 117 ? -19.405 1.693 8.387 1.00 45.88 117 ASP A O 1
ATOM 906 N N . LYS A 1 118 ? -17.358 2.439 8.888 1.00 43.19 118 LYS A N 1
ATOM 907 C CA . LYS A 1 118 ? -17.810 3.263 10.027 1.00 43.19 118 LYS A CA 1
ATOM 908 C C . LYS A 1 118 ? -18.722 4.417 9.602 1.00 43.19 118 LYS A C 1
ATOM 910 O O . LYS A 1 118 ? -19.665 4.723 10.323 1.00 43.19 118 LYS A O 1
ATOM 915 N N . GLN A 1 119 ? -18.453 5.059 8.462 1.00 44.97 119 GLN A N 1
ATOM 916 C CA . GLN A 1 119 ? -19.305 6.143 7.959 1.00 44.97 119 GLN A CA 1
ATOM 917 C C . GLN A 1 119 ? -20.596 5.593 7.343 1.00 44.97 119 GLN A C 1
ATOM 919 O O . GLN A 1 119 ? -21.653 6.191 7.522 1.00 44.97 119 GLN A O 1
ATOM 924 N N . ALA A 1 120 ? -20.542 4.430 6.687 1.00 43.62 120 ALA A N 1
ATOM 925 C CA . ALA A 1 120 ? -21.729 3.798 6.116 1.00 43.62 120 ALA A CA 1
ATOM 926 C C . ALA A 1 120 ? -22.701 3.292 7.199 1.00 43.62 120 ALA A C 1
ATOM 928 O O . ALA A 1 120 ? -23.901 3.509 7.078 1.00 43.62 120 ALA A O 1
ATOM 929 N N . GLN A 1 121 ? -22.207 2.688 8.286 1.00 42.78 121 GLN A N 1
ATOM 930 C CA . GLN A 1 121 ? -23.059 2.148 9.359 1.00 42.78 121 GLN A CA 1
ATOM 931 C C . GLN A 1 121 ? -23.615 3.205 10.323 1.00 42.78 121 GLN A C 1
ATOM 933 O O . GLN A 1 121 ? -24.618 2.947 10.978 1.00 42.78 121 GLN A O 1
ATOM 938 N N . GLN A 1 122 ? -23.015 4.396 10.404 1.00 46.09 122 GLN A N 1
ATOM 939 C CA . GLN A 1 122 ? -23.539 5.506 11.217 1.00 46.09 122 GLN A CA 1
ATOM 940 C C . GLN A 1 122 ? -24.539 6.404 10.465 1.00 46.09 122 GLN A C 1
ATOM 942 O O . GLN A 1 122 ? -25.096 7.317 11.066 1.00 46.09 122 GLN A O 1
ATOM 947 N N . SER A 1 123 ? -24.767 6.160 9.168 1.00 36.31 123 SER A N 1
ATOM 948 C CA . SER A 1 123 ? -25.573 7.031 8.294 1.00 36.31 123 SER A CA 1
ATOM 949 C C . SER A 1 123 ? -26.955 6.478 7.924 1.00 36.31 123 SER A C 1
ATOM 951 O O . SER A 1 123 ? -27.640 7.084 7.101 1.00 36.31 123 SER A O 1
ATOM 953 N N . PHE A 1 124 ? -27.388 5.359 8.510 1.00 29.48 124 PHE A N 1
ATOM 954 C CA . PHE A 1 124 ? -28.752 4.850 8.337 1.00 29.48 124 PHE A CA 1
ATOM 955 C C . PHE A 1 124 ? -29.528 4.986 9.658 1.00 29.48 124 PHE A C 1
ATOM 957 O O . PHE A 1 124 ? -29.016 4.516 10.676 1.00 29.48 124 PHE A O 1
ATOM 964 N N . PRO A 1 125 ? -30.697 5.661 9.664 1.00 46.22 125 PRO A N 1
ATOM 965 C CA . PRO A 1 125 ? -31.575 5.725 10.832 1.00 46.22 125 PRO A CA 1
ATOM 966 C C . PRO A 1 125 ? -32.181 4.361 11.181 1.00 46.22 125 PRO A C 1
ATOM 968 O O . PRO A 1 125 ? -32.354 3.528 10.259 1.00 46.22 125 PRO A O 1
#

pLDDT: mean 73.57, std 18.91, range [29.48, 95.31]

Radius of gyration: 16.99 Å; chains: 1; bounding box: 44×48×42 Å

Foldseek 3Di:
DDPPPPPPPQPPLNVVLFVQLLVLVCVLLVNPDDDPVFVVAKGKDKDFDAQQVDDDPVGSGDPDEAEAEAEDPPSHDPVSVVSSVVSNVVSCVVRVCVRNDPPGGYIYMYIYGVPVVVVVVVPDD

Sequence (125 aa):
MFRHQQTLSRPASTVRLARELTMAVLSAEGVATPGPFHLKNTAAFIHRMNPHAVHTAAIDSARTVRVQVIKPPAALNHEDQKQLVKEVTEIVAILGPLTLGFRHGLSWLTAYSASYDKQAQQSFP